Protein AF-A0A6L9SCT3-F1 (afdb_monomer_lite)

Structure (mmCIF, N/CA/C/O backbone):
data_AF-A0A6L9SCT3-F1
#
_entry.id   AF-A0A6L9SCT3-F1
#
loop_
_atom_site.group_PDB
_atom_site.id
_atom_site.type_symbol
_atom_site.label_atom_id
_atom_site.label_alt_id
_atom_site.label_comp_id
_atom_site.label_asym_id
_atom_site.label_entity_id
_atom_site.label_seq_id
_atom_site.pdbx_PDB_ins_code
_atom_site.Cartn_x
_atom_site.Cartn_y
_atom_site.Cartn_z
_atom_site.occupancy
_atom_site.B_iso_or_equiv
_atom_site.auth_seq_id
_atom_site.auth_comp_id
_atom_site.auth_asym_id
_atom_site.auth_atom_id
_atom_site.pdbx_PDB_model_num
ATOM 1 N N . MET A 1 1 ? 6.849 16.033 -42.767 1.00 55.59 1 MET A N 1
ATOM 2 C CA . MET A 1 1 ? 8.279 16.218 -43.115 1.00 55.59 1 MET A CA 1
ATOM 3 C C . MET A 1 1 ? 9.090 14.934 -42.899 1.00 55.59 1 MET A C 1
ATOM 5 O O . MET A 1 1 ? 9.404 14.310 -43.896 1.00 55.59 1 MET A O 1
ATOM 9 N N . VAL A 1 2 ? 9.385 14.464 -41.671 1.00 60.47 2 VAL A N 1
ATOM 10 C CA . VAL A 1 2 ? 10.130 13.183 -41.479 1.00 60.47 2 VAL A CA 1
ATOM 11 C C . VAL A 1 2 ? 9.265 11.943 -41.764 1.00 60.47 2 VAL A C 1
ATOM 13 O O . VAL A 1 2 ? 9.736 10.981 -42.358 1.00 60.47 2 VAL A O 1
ATOM 16 N N . ARG A 1 3 ? 7.979 11.984 -41.388 1.00 53.50 3 ARG A N 1
ATOM 17 C CA . ARG A 1 3 ? 7.022 10.883 -41.596 1.00 53.50 3 ARG A CA 1
ATOM 18 C C . ARG A 1 3 ? 6.755 10.597 -43.083 1.00 53.50 3 ARG A C 1
ATOM 20 O O . ARG A 1 3 ? 6.754 9.441 -43.481 1.00 53.50 3 ARG A O 1
ATOM 27 N N . ASP A 1 4 ? 6.599 11.643 -43.894 1.00 54.06 4 ASP A N 1
ATOM 28 C CA . ASP A 1 4 ? 6.250 11.516 -45.320 1.00 54.06 4 ASP A CA 1
ATOM 29 C C . ASP A 1 4 ? 7.411 10.956 -46.156 1.00 54.06 4 ASP A C 1
ATOM 31 O O . ASP A 1 4 ? 7.197 10.180 -47.083 1.00 54.06 4 ASP A O 1
ATOM 35 N N . TYR A 1 5 ? 8.655 11.290 -45.790 1.00 62.47 5 TYR A N 1
ATOM 36 C CA . TYR A 1 5 ? 9.845 10.763 -46.461 1.00 62.47 5 TYR A CA 1
ATOM 37 C C . TYR A 1 5 ? 9.990 9.249 -46.255 1.00 62.47 5 TYR A C 1
ATOM 39 O O . TYR A 1 5 ? 10.196 8.513 -47.216 1.00 62.47 5 TYR A O 1
ATOM 47 N N . ILE A 1 6 ? 9.797 8.770 -45.021 1.00 61.12 6 ILE A N 1
ATOM 48 C CA . ILE A 1 6 ? 9.890 7.341 -44.688 1.00 61.12 6 ILE A CA 1
ATOM 49 C C . ILE A 1 6 ? 8.767 6.542 -45.369 1.00 61.12 6 ILE A C 1
ATOM 51 O O . ILE A 1 6 ? 9.026 5.453 -45.871 1.00 61.12 6 ILE A O 1
ATOM 55 N N . ALA A 1 7 ? 7.552 7.091 -45.456 1.00 56.44 7 ALA A N 1
ATOM 56 C CA . ALA A 1 7 ? 6.430 6.421 -46.117 1.00 56.44 7 ALA A CA 1
ATOM 57 C C . ALA A 1 7 ? 6.663 6.214 -47.627 1.00 56.44 7 ALA A C 1
ATOM 59 O O . ALA A 1 7 ? 6.363 5.145 -48.148 1.00 56.44 7 ALA A O 1
ATOM 60 N N . SER A 1 8 ? 7.261 7.196 -48.315 1.00 60.22 8 SER A N 1
ATOM 61 C CA . SER A 1 8 ? 7.516 7.116 -49.765 1.00 60.22 8 SER A CA 1
ATOM 62 C C . SER A 1 8 ? 8.618 6.128 -50.167 1.00 60.22 8 SER A C 1
ATOM 64 O O . SER A 1 8 ? 8.595 5.601 -51.273 1.00 60.22 8 SER A O 1
ATOM 66 N N . VAL A 1 9 ? 9.588 5.873 -49.282 1.00 63.41 9 VAL A N 1
ATOM 67 C CA . VAL A 1 9 ? 10.734 4.990 -49.568 1.00 63.41 9 VAL A CA 1
ATOM 68 C C . VAL A 1 9 ? 10.381 3.514 -49.373 1.00 63.41 9 VAL A C 1
ATOM 70 O O . VAL A 1 9 ? 11.000 2.655 -49.996 1.00 63.41 9 VAL A O 1
ATOM 73 N N . TYR A 1 10 ? 9.393 3.216 -48.527 1.00 62.12 10 TYR A N 1
ATOM 74 C CA . TYR A 1 10 ? 9.049 1.846 -48.140 1.00 62.12 10 TYR A CA 1
ATOM 75 C C . TYR A 1 10 ? 7.676 1.368 -48.635 1.00 62.12 10 TYR A C 1
ATOM 77 O O . TYR A 1 10 ? 7.314 0.239 -48.327 1.00 62.12 10 TYR A O 1
ATOM 85 N N . ASP A 1 11 ? 6.947 2.190 -49.401 1.00 54.94 11 ASP A N 1
ATOM 86 C CA . ASP A 1 11 ? 5.634 1.867 -49.993 1.00 54.94 11 ASP A CA 1
ATOM 87 C C . ASP A 1 11 ? 4.658 1.235 -48.979 1.00 54.94 11 ASP A C 1
ATOM 89 O O . ASP A 1 11 ? 4.065 0.180 -49.193 1.00 54.94 11 ASP A O 1
ATOM 93 N N . LEU A 1 12 ? 4.562 1.860 -47.800 1.00 56.44 12 LEU A N 1
ATOM 94 C CA . LEU A 1 12 ? 3.718 1.390 -46.704 1.00 56.44 12 LEU A CA 1
ATOM 95 C C . LEU A 1 12 ? 2.423 2.203 -46.663 1.00 56.44 12 LEU A C 1
ATOM 97 O O . LEU A 1 12 ? 2.399 3.323 -46.143 1.00 56.44 12 LEU A O 1
ATOM 101 N N . ASP A 1 13 ? 1.335 1.615 -47.158 1.00 53.12 13 ASP A N 1
ATOM 102 C CA . ASP A 1 13 ? -0.017 2.122 -46.938 1.00 53.12 13 ASP A CA 1
ATOM 103 C C . ASP A 1 13 ? -0.346 2.088 -45.437 1.00 53.12 13 ASP A C 1
ATOM 105 O O . ASP A 1 13 ? -0.495 1.030 -44.830 1.00 53.12 13 ASP A O 1
ATOM 109 N N . GLY A 1 14 ? -0.455 3.273 -44.829 1.00 56.66 14 GLY A N 1
ATOM 110 C CA . GLY A 1 14 ? -1.215 3.495 -43.597 1.00 56.66 14 GLY A CA 1
ATOM 111 C C . GLY A 1 14 ? -0.894 2.562 -42.429 1.00 56.66 14 GLY A C 1
ATOM 112 O O . GLY A 1 14 ? -1.796 1.968 -41.844 1.00 56.66 14 GLY A O 1
ATOM 113 N N . VAL A 1 15 ? 0.375 2.456 -42.050 1.00 53.19 15 VAL A N 1
ATOM 114 C CA . VAL A 1 15 ? 0.763 1.686 -40.869 1.00 53.19 15 VAL A CA 1
ATOM 115 C C . VAL A 1 15 ? 0.527 2.508 -39.591 1.00 53.19 15 VAL A C 1
ATOM 117 O O . VAL A 1 15 ? 1.188 3.518 -39.335 1.00 53.19 15 VAL A O 1
ATOM 120 N N . THR A 1 16 ? -0.423 2.050 -38.771 1.00 56.88 16 THR A N 1
ATOM 121 C CA . THR A 1 16 ? -0.692 2.530 -37.399 1.00 56.88 16 THR A CA 1
ATOM 122 C C . THR A 1 16 ? 0.210 1.835 -36.371 1.00 56.88 16 THR A C 1
ATOM 124 O O . THR A 1 16 ? -0.192 1.649 -35.228 1.00 56.88 16 THR A O 1
ATOM 127 N N . ASP A 1 17 ? 1.406 1.396 -36.765 1.00 59.47 17 ASP A N 1
ATOM 128 C CA . ASP A 1 17 ? 2.310 0.709 -35.845 1.00 59.47 17 ASP A CA 1
ATOM 129 C C . ASP A 1 17 ? 3.070 1.704 -34.964 1.00 59.47 17 ASP A C 1
ATOM 131 O O . ASP A 1 17 ? 3.554 2.752 -35.412 1.00 59.47 17 ASP A O 1
ATOM 135 N N . ASP A 1 18 ? 3.175 1.348 -33.683 1.00 57.66 18 ASP A N 1
ATOM 136 C CA . ASP A 1 18 ? 3.970 2.053 -32.687 1.00 57.66 18 ASP A CA 1
ATOM 137 C C . ASP A 1 18 ? 5.448 2.024 -33.096 1.00 57.66 18 ASP A C 1
ATOM 139 O O . ASP A 1 18 ? 6.159 1.029 -32.934 1.00 57.66 18 ASP A O 1
ATOM 143 N N . VAL A 1 19 ? 5.940 3.149 -33.618 1.00 58.59 19 VAL A N 1
ATOM 144 C CA . VAL A 1 19 ? 7.364 3.322 -33.919 1.00 58.59 19 VAL A CA 1
ATOM 145 C C . VAL A 1 19 ? 8.118 3.538 -32.608 1.00 58.59 19 VAL A C 1
ATOM 147 O O . VAL A 1 19 ? 8.262 4.661 -32.116 1.00 58.59 19 VAL A O 1
ATOM 150 N N . VAL A 1 20 ? 8.618 2.449 -32.027 1.00 62.78 20 VAL A N 1
ATOM 151 C CA . VAL A 1 20 ? 9.476 2.496 -30.838 1.00 62.78 20 VAL A CA 1
ATOM 152 C C . VAL A 1 20 ? 10.911 2.815 -31.264 1.00 62.78 20 VAL A C 1
ATOM 154 O O . VAL A 1 20 ? 11.673 1.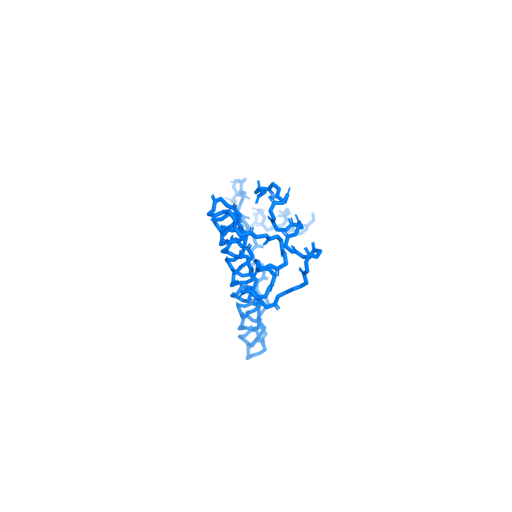936 -31.659 1.00 62.78 20 VAL A O 1
ATOM 157 N N . ILE A 1 21 ? 11.306 4.086 -31.159 1.00 64.62 21 ILE A N 1
ATOM 158 C CA . ILE A 1 21 ? 12.704 4.496 -31.354 1.00 64.62 21 ILE A CA 1
ATOM 159 C C . ILE A 1 21 ? 13.505 4.079 -30.114 1.00 64.62 21 ILE A C 1
ATOM 161 O O . ILE A 1 21 ? 13.404 4.704 -29.056 1.00 64.62 21 ILE A O 1
ATOM 165 N N . VAL A 1 22 ? 14.312 3.023 -30.238 1.00 64.38 22 VAL A N 1
ATOM 166 C CA . VAL A 1 22 ? 15.266 2.602 -29.204 1.00 64.38 22 VAL A CA 1
ATOM 167 C C . VAL A 1 22 ? 16.649 3.132 -29.585 1.00 64.38 22 VAL A C 1
ATOM 169 O O . VAL A 1 22 ? 17.290 2.553 -30.458 1.00 64.38 22 VAL A O 1
ATOM 172 N N . PRO A 1 23 ? 17.138 4.227 -28.975 1.00 65.38 23 PRO A N 1
ATOM 173 C CA . PRO A 1 23 ? 18.503 4.672 -29.221 1.00 65.38 23 PRO A CA 1
ATOM 174 C C . PRO A 1 23 ? 19.491 3.585 -28.771 1.00 65.38 23 PRO A C 1
ATOM 176 O O . PRO A 1 23 ? 19.386 3.063 -27.655 1.00 65.38 23 PRO A O 1
ATOM 179 N N . G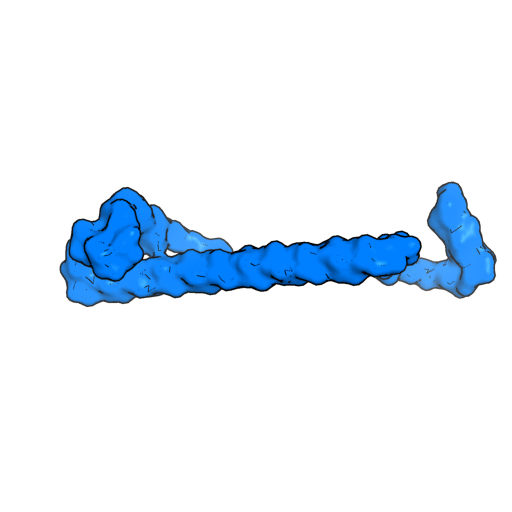LU A 1 24 ? 20.458 3.248 -29.629 1.00 63.09 24 GLU A N 1
ATOM 180 C CA . GLU A 1 24 ? 21.548 2.322 -29.307 1.00 63.09 24 GLU A CA 1
ATOM 181 C C . GLU A 1 24 ? 22.503 2.973 -28.301 1.00 63.09 24 GLU A C 1
ATOM 183 O O . GLU A 1 24 ? 23.509 3.593 -28.630 1.00 63.09 24 GLU A O 1
ATOM 188 N N . LEU A 1 25 ? 22.152 2.854 -27.022 1.00 72.31 25 LEU A N 1
ATOM 189 C CA . LEU A 1 25 ? 22.912 3.409 -25.900 1.00 72.31 25 LEU A CA 1
ATOM 190 C C . LEU A 1 25 ? 23.905 2.395 -25.298 1.00 72.31 25 LEU A C 1
ATOM 192 O O . LEU A 1 25 ? 24.376 2.583 -24.173 1.00 72.31 25 LEU A O 1
ATOM 196 N N . GLY A 1 26 ? 24.177 1.281 -25.984 1.00 76.44 26 GLY A N 1
ATOM 197 C CA . GLY A 1 26 ? 25.036 0.202 -25.487 1.00 76.44 26 GLY A CA 1
ATOM 198 C C . GLY A 1 26 ? 24.662 -0.258 -24.068 1.00 76.44 26 GLY A C 1
ATOM 199 O O . GLY A 1 26 ? 23.491 -0.485 -23.747 1.00 76.44 26 GLY A O 1
ATOM 200 N N . SER A 1 27 ? 25.653 -0.353 -23.175 1.00 80.31 27 SER A N 1
ATOM 201 C CA . SER A 1 27 ? 25.457 -0.788 -21.780 1.00 80.31 27 SER A CA 1
ATOM 202 C C . SER A 1 27 ? 24.570 0.155 -20.951 1.00 80.31 27 SER A C 1
ATOM 204 O O . SER A 1 27 ? 23.905 -0.290 -20.010 1.00 80.31 27 SER A O 1
ATOM 206 N N . LEU A 1 28 ? 24.493 1.444 -21.306 1.00 82.88 28 LEU A N 1
ATOM 207 C CA . LEU A 1 28 ? 23.600 2.401 -20.646 1.00 82.88 28 LEU A CA 1
ATOM 208 C C . LEU A 1 28 ? 22.134 2.132 -20.992 1.00 82.88 28 LEU A C 1
ATOM 210 O O . LEU A 1 28 ? 21.280 2.241 -20.111 1.00 82.88 28 LEU A O 1
ATOM 214 N N . GLY A 1 29 ? 21.846 1.699 -22.222 1.00 83.81 29 GLY A N 1
ATOM 215 C CA . GLY A 1 29 ? 20.503 1.285 -22.637 1.00 83.81 29 GLY A CA 1
ATOM 216 C C . GLY A 1 29 ? 19.985 0.111 -21.805 1.00 83.81 29 GLY A C 1
ATOM 217 O O . GLY A 1 29 ? 18.886 0.175 -21.247 1.00 83.81 29 GLY A O 1
ATOM 218 N N . ALA A 1 30 ? 20.822 -0.915 -21.617 1.00 82.81 30 ALA A N 1
ATOM 219 C CA . ALA A 1 30 ? 20.501 -2.069 -20.776 1.00 82.81 30 ALA A CA 1
ATOM 220 C C . ALA A 1 30 ? 20.283 -1.678 -19.301 1.00 82.81 30 ALA A C 1
ATOM 222 O O . ALA A 1 30 ? 19.328 -2.132 -18.660 1.00 82.81 30 ALA A O 1
ATOM 223 N N . ARG A 1 31 ? 21.117 -0.778 -18.756 1.00 86.69 31 ARG A N 1
ATOM 224 C CA . ARG A 1 31 ? 20.955 -0.262 -17.384 1.00 86.69 31 ARG A CA 1
ATOM 225 C C . ARG A 1 31 ? 19.672 0.552 -17.217 1.00 86.69 31 ARG A C 1
ATOM 227 O O . ARG A 1 31 ? 18.974 0.364 -16.220 1.00 86.69 31 ARG A O 1
ATOM 234 N N . ALA A 1 32 ? 19.338 1.408 -18.181 1.00 90.06 32 ALA A N 1
ATOM 235 C CA . ALA A 1 32 ? 18.109 2.197 -18.169 1.00 90.06 32 ALA A CA 1
ATOM 236 C C . ALA A 1 32 ? 16.861 1.303 -18.264 1.00 90.06 32 ALA A C 1
ATOM 238 O O . ALA A 1 32 ? 15.913 1.484 -17.498 1.00 90.06 32 ALA A O 1
ATOM 239 N N . ALA A 1 33 ? 16.877 0.291 -19.137 1.00 88.19 33 ALA A N 1
ATOM 240 C CA . ALA A 1 33 ? 15.802 -0.696 -19.230 1.00 88.19 33 ALA A CA 1
ATOM 241 C C . ALA A 1 33 ? 15.626 -1.475 -17.914 1.00 88.19 33 ALA A C 1
ATOM 243 O O . ALA A 1 33 ? 14.509 -1.605 -17.412 1.00 88.19 33 ALA A O 1
ATOM 244 N N . SER A 1 34 ? 16.729 -1.916 -17.299 1.00 89.62 34 SER A N 1
ATOM 245 C CA . SER A 1 34 ? 16.716 -2.580 -15.989 1.00 89.62 34 SER A CA 1
ATOM 246 C C . SER A 1 34 ? 16.175 -1.678 -14.870 1.00 89.62 34 SER A C 1
ATOM 248 O O . SER A 1 34 ? 15.419 -2.134 -14.009 1.00 89.62 34 SER A O 1
ATOM 250 N N . ALA A 1 35 ? 16.530 -0.389 -14.867 1.00 92.94 35 ALA A N 1
ATOM 251 C CA . ALA A 1 35 ? 15.991 0.580 -13.914 1.00 92.94 35 ALA A CA 1
ATOM 252 C C . ALA A 1 35 ? 14.471 0.742 -14.078 1.00 92.94 35 ALA A C 1
ATOM 254 O O . ALA A 1 35 ? 13.743 0.595 -13.097 1.00 92.94 35 ALA A O 1
ATOM 255 N N . ARG A 1 36 ? 13.983 0.941 -15.312 1.00 93.44 36 ARG A N 1
ATOM 256 C CA . ARG A 1 36 ? 12.540 1.030 -15.599 1.00 93.44 36 ARG A CA 1
ATOM 257 C C . ARG A 1 36 ? 11.787 -0.227 -15.173 1.00 93.44 36 ARG A C 1
ATOM 259 O O . ARG A 1 36 ? 10.742 -0.112 -14.541 1.00 93.44 36 ARG A O 1
ATOM 266 N N . LYS A 1 37 ? 12.339 -1.413 -15.450 1.00 94.94 37 LYS A N 1
ATOM 267 C CA . LYS A 1 37 ? 11.741 -2.684 -15.023 1.00 94.94 37 LYS A CA 1
ATOM 268 C C . LYS A 1 37 ? 11.593 -2.747 -13.502 1.00 94.94 37 LYS A C 1
ATOM 270 O O . LYS A 1 37 ? 10.511 -3.039 -13.014 1.00 94.94 37 LYS A O 1
ATOM 275 N N . ARG A 1 38 ? 12.643 -2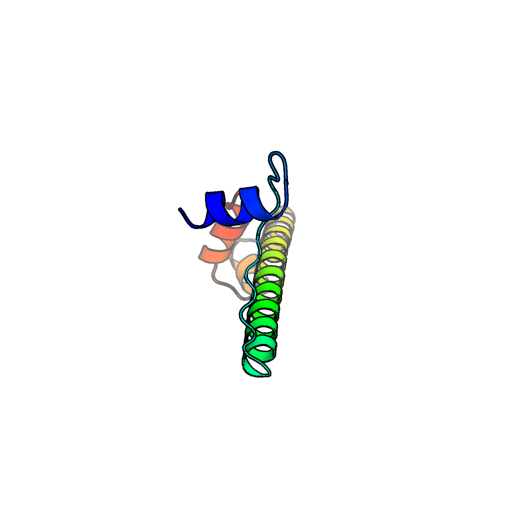.413 -12.746 1.00 95.75 38 ARG A N 1
ATOM 276 C CA . ARG A 1 38 ? 12.587 -2.406 -11.272 1.00 95.75 38 ARG A CA 1
ATOM 277 C C . ARG A 1 38 ? 11.547 -1.431 -10.728 1.00 95.75 38 ARG A C 1
ATOM 279 O O . ARG A 1 3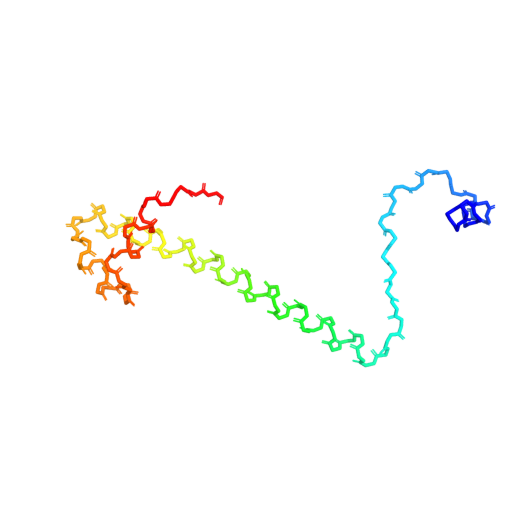8 ? 10.826 -1.784 -9.803 1.00 95.75 38 ARG A O 1
ATOM 286 N N . VAL A 1 39 ? 11.440 -0.240 -11.316 1.00 96.12 39 VAL A N 1
ATOM 287 C CA . VAL A 1 39 ? 10.390 0.722 -10.949 1.00 96.12 39 VAL A CA 1
ATOM 288 C C . VAL A 1 39 ? 9.004 0.132 -11.216 1.00 96.12 39 VAL A C 1
ATOM 290 O O . VAL A 1 39 ? 8.153 0.178 -10.335 1.00 96.12 39 VAL A O 1
ATOM 293 N N . ALA A 1 40 ? 8.786 -0.484 -12.381 1.00 95.94 40 ALA A N 1
ATOM 294 C CA . ALA A 1 40 ? 7.505 -1.103 -12.715 1.00 95.94 40 ALA A CA 1
ATOM 295 C C . ALA A 1 40 ? 7.116 -2.232 -11.741 1.00 95.94 40 ALA A C 1
ATOM 297 O O . ALA A 1 40 ? 5.960 -2.298 -11.320 1.00 95.94 40 ALA A O 1
ATOM 298 N N . GLU A 1 41 ? 8.073 -3.072 -11.332 1.00 96.25 41 GLU A N 1
ATOM 299 C CA . GLU A 1 41 ? 7.843 -4.125 -10.331 1.00 96.25 41 GLU A CA 1
ATOM 300 C C . GLU A 1 41 ? 7.488 -3.542 -8.956 1.00 96.25 41 GLU A C 1
ATOM 302 O O . GLU A 1 41 ? 6.541 -3.996 -8.317 1.00 96.25 41 GLU A O 1
ATOM 307 N N . VAL A 1 42 ? 8.185 -2.488 -8.515 1.00 97.12 42 VAL A N 1
ATOM 308 C CA . VAL A 1 42 ? 7.859 -1.794 -7.256 1.00 97.12 42 VAL A CA 1
ATOM 309 C C . VAL A 1 42 ? 6.457 -1.191 -7.315 1.00 97.12 42 VAL A C 1
ATOM 311 O O . VAL A 1 42 ? 5.685 -1.343 -6.371 1.00 97.12 42 VAL A O 1
ATOM 314 N N . GLU A 1 43 ? 6.088 -0.550 -8.423 1.00 96.38 43 GLU A N 1
ATOM 315 C CA . GLU A 1 43 ? 4.747 0.016 -8.599 1.00 96.38 43 GLU A CA 1
ATOM 316 C C . GLU A 1 43 ? 3.656 -1.058 -8.668 1.00 96.38 43 GLU A C 1
ATOM 318 O O . GLU A 1 43 ? 2.526 -0.841 -8.221 1.00 96.38 43 GLU A O 1
ATOM 323 N N . LYS A 1 44 ? 3.964 -2.242 -9.201 1.00 96.69 44 LYS A N 1
ATOM 324 C CA . LYS A 1 44 ? 3.058 -3.394 -9.142 1.00 96.69 44 LYS A CA 1
ATOM 325 C C . LYS A 1 44 ? 2.884 -3.882 -7.701 1.00 96.69 44 LYS A C 1
ATOM 327 O O . LYS A 1 44 ? 1.752 -3.927 -7.222 1.00 96.69 44 LYS A O 1
ATOM 332 N N . ALA A 1 45 ? 3.980 -4.142 -6.991 1.00 95.88 45 ALA A N 1
ATOM 333 C CA . ALA A 1 45 ? 3.950 -4.597 -5.601 1.00 95.88 45 ALA A CA 1
ATOM 334 C C . ALA A 1 45 ? 3.235 -3.594 -4.677 1.00 95.88 45 ALA A C 1
ATOM 336 O O . ALA A 1 45 ? 2.434 -3.982 -3.830 1.00 95.88 45 ALA A O 1
ATOM 337 N N . ARG A 1 46 ? 3.444 -2.285 -4.881 1.00 95.75 46 ARG A N 1
ATOM 338 C CA . ARG A 1 46 ? 2.732 -1.220 -4.153 1.00 95.75 46 ARG A CA 1
ATOM 339 C C . ARG A 1 46 ? 1.222 -1.281 -4.365 1.00 95.75 46 ARG A C 1
ATOM 341 O O . ARG A 1 46 ? 0.467 -1.137 -3.403 1.00 95.75 46 ARG A O 1
ATOM 348 N N . ARG A 1 47 ? 0.770 -1.489 -5.606 1.00 95.62 47 ARG A N 1
ATOM 349 C CA . ARG A 1 47 ? -0.661 -1.610 -5.931 1.00 95.62 47 ARG A CA 1
ATOM 350 C C . ARG A 1 47 ? -1.283 -2.846 -5.289 1.00 95.62 47 ARG A C 1
ATOM 352 O O . ARG A 1 47 ? -2.374 -2.746 -4.729 1.00 95.62 47 ARG A O 1
ATOM 359 N N . GLU A 1 48 ? -0.587 -3.976 -5.336 1.00 96.44 48 GLU A N 1
ATOM 360 C CA . GLU A 1 48 ? -1.031 -5.230 -4.720 1.00 96.44 48 GLU A CA 1
ATOM 361 C C . GLU A 1 48 ? -1.123 -5.102 -3.196 1.00 96.44 48 GLU A C 1
ATOM 363 O O . GLU A 1 48 ? -2.195 -5.339 -2.639 1.00 96.44 48 GLU A O 1
ATOM 368 N N . ALA A 1 49 ? -0.076 -4.593 -2.543 1.00 94.81 49 ALA A N 1
ATOM 369 C CA . ALA A 1 49 ? -0.074 -4.342 -1.103 1.00 94.81 49 ALA A CA 1
ATOM 370 C C . ALA A 1 49 ? -1.188 -3.367 -0.683 1.00 94.81 49 ALA A C 1
ATOM 372 O O . ALA A 1 49 ? -1.858 -3.566 0.329 1.00 94.81 49 ALA A O 1
ATOM 373 N N . ALA A 1 50 ? -1.442 -2.317 -1.473 1.00 93.25 50 ALA A N 1
ATOM 374 C CA . ALA A 1 50 ? -2.540 -1.391 -1.203 1.00 93.25 50 ALA A CA 1
ATOM 375 C C . ALA A 1 50 ? -3.919 -2.052 -1.353 1.00 93.25 50 ALA A C 1
ATOM 377 O O . ALA A 1 50 ? -4.844 -1.706 -0.616 1.00 93.25 50 ALA A O 1
ATOM 378 N N . ARG A 1 51 ? -4.095 -2.972 -2.309 1.00 95.00 51 ARG A N 1
ATOM 379 C CA . ARG A 1 51 ? -5.333 -3.752 -2.455 1.00 95.00 51 ARG A CA 1
ATOM 380 C C . ARG A 1 51 ? -5.539 -4.658 -1.243 1.00 95.00 51 ARG A C 1
ATOM 382 O O . ARG A 1 51 ? -6.602 -4.589 -0.629 1.00 95.00 51 ARG A O 1
ATOM 389 N N . GLU A 1 52 ? -4.516 -5.418 -0.877 1.00 96.12 52 GLU A N 1
ATOM 390 C CA . GLU A 1 52 ? -4.550 -6.356 0.246 1.00 96.12 52 GLU A CA 1
ATOM 391 C C . GLU A 1 52 ? -4.808 -5.642 1.578 1.00 96.12 52 GLU A C 1
ATOM 393 O O . GLU A 1 52 ? -5.722 -6.012 2.309 1.00 96.12 52 GLU A O 1
ATOM 398 N N . ALA A 1 53 ? -4.119 -4.529 1.848 1.00 94.88 53 ALA A N 1
ATOM 399 C CA . ALA A 1 53 ? -4.337 -3.742 3.062 1.00 94.88 53 ALA A CA 1
ATOM 400 C C . ALA A 1 53 ? -5.793 -3.265 3.211 1.00 94.88 53 ALA A C 1
ATOM 402 O O . ALA A 1 53 ? -6.336 -3.254 4.316 1.00 94.88 53 ALA A O 1
ATOM 403 N N . ARG A 1 54 ? -6.451 -2.878 2.108 1.00 95.44 54 ARG A N 1
ATOM 404 C CA . ARG A 1 54 ? -7.875 -2.500 2.134 1.00 95.44 54 ARG A CA 1
ATOM 405 C C . ARG A 1 54 ? -8.773 -3.698 2.403 1.00 95.44 54 ARG A C 1
ATOM 407 O O . ARG A 1 54 ? -9.753 -3.568 3.131 1.00 95.44 54 ARG A O 1
ATOM 414 N N . GLU A 1 55 ? -8.475 -4.830 1.781 1.00 96.38 55 GLU A N 1
ATOM 415 C CA . GLU A 1 55 ? -9.246 -6.055 1.952 1.00 96.38 55 GLU A CA 1
ATOM 416 C C . GLU A 1 55 ? -9.174 -6.562 3.391 1.00 96.38 55 GLU A C 1
ATOM 418 O O . GLU A 1 55 ? -10.219 -6.710 4.024 1.00 96.38 55 GLU A O 1
ATOM 423 N N . VAL A 1 56 ? -7.967 -6.681 3.945 1.00 97.06 56 VAL A N 1
ATOM 424 C CA . VAL A 1 56 ? -7.756 -7.069 5.344 1.00 97.06 56 VAL A CA 1
ATOM 425 C C . VAL A 1 56 ? -8.420 -6.065 6.288 1.00 97.06 56 VAL A C 1
ATOM 427 O O . VAL A 1 56 ? -9.157 -6.470 7.184 1.00 97.06 56 VAL A O 1
ATOM 430 N N . ALA A 1 57 ? -8.264 -4.752 6.065 1.00 96.38 57 ALA A N 1
ATOM 431 C CA . ALA A 1 57 ? -8.937 -3.741 6.888 1.00 96.38 57 ALA A CA 1
ATOM 432 C C . ALA A 1 57 ? -10.468 -3.908 6.886 1.00 96.38 57 ALA A C 1
ATOM 434 O O . ALA A 1 57 ? -11.102 -3.810 7.937 1.00 96.38 57 ALA A O 1
ATOM 435 N N . ARG A 1 58 ? -11.078 -4.183 5.725 1.00 95.62 58 ARG A N 1
ATOM 436 C CA . ARG A 1 58 ? -12.525 -4.430 5.625 1.00 95.62 58 ARG A CA 1
ATOM 437 C C . ARG A 1 58 ? -12.938 -5.724 6.317 1.00 95.62 58 ARG A C 1
ATOM 439 O O . ARG A 1 58 ? -13.942 -5.716 7.023 1.00 95.62 58 ARG A O 1
ATOM 446 N N . GLN A 1 59 ? -12.172 -6.801 6.158 1.00 97.12 59 GLN A N 1
ATOM 447 C CA . GLN A 1 59 ? -12.450 -8.078 6.816 1.00 97.12 59 GLN A CA 1
ATOM 448 C C . GLN A 1 59 ? -12.362 -7.955 8.342 1.00 97.12 59 GLN A C 1
ATOM 450 O O . 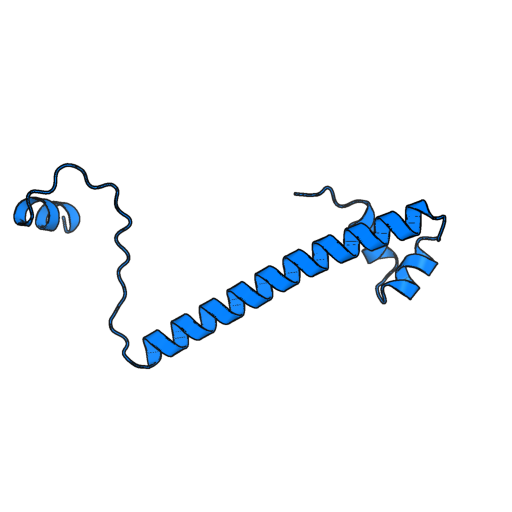GLN A 1 59 ? -13.272 -8.399 9.039 1.00 97.12 59 GLN A O 1
ATOM 455 N N . LEU A 1 60 ? -11.335 -7.289 8.875 1.00 96.75 60 LEU A N 1
ATOM 456 C CA . LEU A 1 60 ? -11.203 -7.051 10.318 1.00 96.75 60 LEU A CA 1
ATOM 457 C C . LEU A 1 60 ? -12.400 -6.257 10.860 1.00 96.75 60 LEU A C 1
ATOM 459 O O . LEU A 1 60 ? -12.981 -6.619 11.882 1.00 96.75 60 LEU A O 1
ATOM 463 N N . ARG A 1 61 ? -12.841 -5.227 10.129 1.00 95.00 61 ARG A N 1
ATOM 464 C CA . ARG A 1 61 ? -14.040 -4.454 10.484 1.00 95.00 61 ARG A CA 1
ATOM 465 C C . ARG A 1 61 ? -15.325 -5.277 10.414 1.00 95.00 61 ARG A C 1
ATOM 467 O O . ARG A 1 61 ? -16.172 -5.119 11.289 1.00 95.00 61 ARG A O 1
ATOM 474 N N . ALA A 1 62 ? -15.463 -6.150 9.419 1.00 95.38 62 ALA A N 1
ATOM 475 C CA . ALA A 1 62 ? -16.606 -7.054 9.295 1.00 95.38 62 ALA A CA 1
ATOM 476 C C . ALA A 1 62 ? -16.672 -8.075 10.446 1.00 95.38 62 ALA A C 1
ATOM 478 O O . ALA A 1 62 ? -17.763 -8.454 10.856 1.00 95.38 62 ALA A O 1
ATOM 479 N N . ASN A 1 63 ? -15.525 -8.448 11.020 1.00 96.88 63 ASN A N 1
ATOM 480 C CA . ASN A 1 63 ? -15.429 -9.296 12.214 1.00 96.88 63 ASN A CA 1
ATOM 481 C C . ASN A 1 63 ? -15.604 -8.520 13.538 1.00 96.88 63 ASN A C 1
ATOM 483 O O . ASN A 1 63 ? -15.368 -9.062 14.613 1.00 96.88 63 ASN A O 1
ATOM 487 N N . GLY A 1 64 ? -16.011 -7.248 13.482 1.00 96.69 64 GLY A N 1
ATOM 488 C CA . GLY A 1 64 ? -16.365 -6.456 14.663 1.00 96.69 64 GLY A CA 1
ATOM 489 C C . GLY A 1 64 ? -15.201 -5.744 15.358 1.00 96.69 64 GLY A C 1
ATOM 490 O O . GLY A 1 64 ? -15.444 -5.003 16.310 1.00 96.69 64 GLY A O 1
ATOM 491 N N . LEU A 1 65 ? -13.958 -5.883 14.881 1.00 97.19 65 LEU A N 1
ATOM 492 C CA . LEU A 1 65 ? -12.811 -5.182 15.474 1.00 97.19 65 LEU A CA 1
ATOM 493 C C . LEU A 1 65 ? -12.957 -3.679 15.301 1.00 97.19 65 LEU A C 1
ATOM 495 O O . LEU A 1 65 ? -13.327 -3.226 14.219 1.00 97.19 65 LEU A O 1
ATOM 499 N N . SER A 1 66 ? -12.601 -2.888 16.316 1.00 96.75 66 SER A N 1
ATOM 500 C CA . SER A 1 66 ? -12.643 -1.425 16.229 1.00 96.75 66 SER A CA 1
ATOM 501 C C . SER A 1 66 ? -11.635 -0.874 15.203 1.00 96.75 66 SER A C 1
ATOM 503 O O . SER A 1 66 ? -10.721 -1.567 14.747 1.00 96.75 66 SER A O 1
ATOM 505 N N . LEU A 1 67 ? -11.770 0.406 14.831 1.00 95.12 67 LEU A N 1
ATOM 506 C CA . LEU A 1 67 ? -10.762 1.079 13.998 1.00 95.12 67 LEU A CA 1
ATOM 507 C C . LEU A 1 67 ? -9.381 1.104 14.670 1.00 95.12 67 LEU A C 1
ATOM 509 O O . LEU A 1 67 ? -8.374 1.059 13.969 1.00 95.12 67 LEU A O 1
ATOM 513 N N . SER A 1 68 ? -9.336 1.203 16.001 1.00 96.81 68 SER A N 1
ATOM 514 C CA . SER A 1 68 ? -8.087 1.241 16.766 1.00 96.81 68 SER A CA 1
ATOM 515 C C . SER A 1 68 ? -7.393 -0.120 16.765 1.00 96.81 68 SER A C 1
ATOM 517 O O . SER A 1 68 ? -6.195 -0.182 16.506 1.00 96.81 68 SER A O 1
ATOM 519 N N . ASP A 1 69 ? -8.145 -1.206 16.948 1.00 97.62 69 ASP A N 1
ATOM 520 C CA . ASP A 1 69 ? -7.580 -2.564 16.931 1.00 97.62 69 ASP A CA 1
ATOM 521 C C . ASP A 1 69 ? -7.113 -2.937 15.526 1.00 97.62 69 ASP A C 1
ATOM 523 O O . ASP A 1 69 ? -6.012 -3.445 15.338 1.00 97.62 69 ASP A O 1
ATOM 527 N N . THR A 1 70 ? -7.907 -2.584 14.510 1.00 97.38 70 THR A N 1
ATOM 528 C CA . THR A 1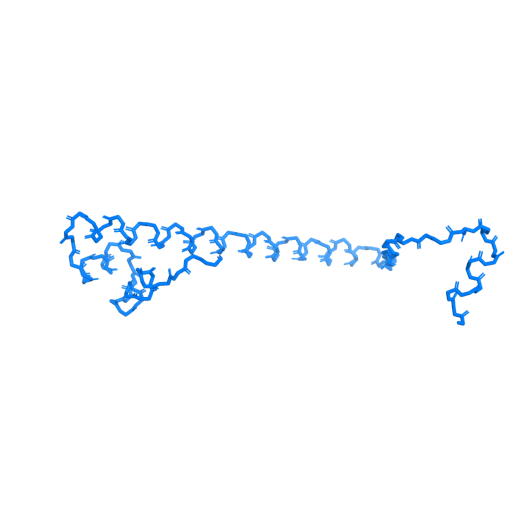 70 ? -7.522 -2.765 13.103 1.00 97.38 70 THR A CA 1
ATOM 529 C C . THR A 1 70 ? -6.218 -2.021 12.785 1.00 97.38 70 THR A C 1
ATOM 531 O O . THR A 1 70 ? -5.373 -2.530 12.053 1.00 97.38 70 THR A O 1
ATOM 534 N N . ALA A 1 71 ? -6.036 -0.821 13.344 1.00 96.81 71 ALA A N 1
ATOM 535 C CA . ALA A 1 71 ? -4.830 -0.017 13.160 1.00 96.81 71 ALA A CA 1
ATOM 536 C C . ALA A 1 71 ? -3.604 -0.665 13.816 1.00 96.81 71 ALA A C 1
ATOM 538 O O . ALA A 1 71 ? -2.545 -0.723 13.192 1.00 96.81 71 ALA A O 1
ATOM 539 N N . ALA A 1 72 ? -3.770 -1.206 15.027 1.00 97.62 72 ALA A N 1
ATOM 540 C CA . ALA A 1 72 ? -2.724 -1.945 15.727 1.00 97.62 72 ALA A CA 1
ATOM 541 C C . ALA A 1 72 ? -2.310 -3.214 14.963 1.00 97.62 72 ALA A C 1
ATOM 543 O O . ALA A 1 72 ? -1.118 -3.444 14.781 1.00 97.62 72 ALA A O 1
ATOM 544 N N . VAL A 1 73 ? -3.276 -3.985 14.449 1.00 96.75 73 VAL A N 1
ATOM 545 C CA . VAL A 1 73 ? -3.012 -5.205 13.662 1.00 96.75 73 VAL A CA 1
ATOM 546 C C . VAL A 1 73 ? -2.276 -4.894 12.357 1.00 96.75 73 VAL A C 1
ATOM 548 O O . VAL A 1 73 ? -1.332 -5.590 12.000 1.00 96.75 73 VAL A O 1
ATOM 551 N N . LEU A 1 74 ? -2.684 -3.841 11.645 1.00 95.19 74 LEU A N 1
ATOM 552 C CA . LEU A 1 74 ? -2.072 -3.457 10.367 1.00 95.19 74 LEU A CA 1
ATOM 553 C C . LEU A 1 74 ? -0.791 -2.620 10.518 1.00 95.19 74 LEU A C 1
ATOM 555 O O . LEU A 1 74 ? -0.163 -2.300 9.511 1.00 95.19 74 LEU A O 1
ATOM 559 N N . GLY A 1 75 ? -0.412 -2.226 11.739 1.00 96.75 75 GLY A N 1
ATOM 560 C CA . GLY A 1 75 ? 0.765 -1.388 11.986 1.00 96.75 75 GLY A CA 1
ATOM 561 C C . GLY A 1 75 ? 0.661 0.019 11.384 1.00 96.75 75 GLY A C 1
ATOM 562 O O . GLY A 1 75 ? 1.666 0.601 10.978 1.00 96.75 75 GLY A O 1
ATOM 563 N N . VAL A 1 76 ? -0.550 0.574 11.287 1.00 95.62 76 VAL A N 1
ATOM 564 C CA . VAL A 1 76 ? -0.808 1.902 10.699 1.00 95.62 76 VAL A CA 1
ATOM 565 C C . VAL A 1 76 ? -1.598 2.791 11.654 1.00 95.62 76 VAL A C 1
ATOM 567 O O . VAL A 1 76 ? -2.070 2.357 12.697 1.00 95.62 76 VAL A O 1
ATOM 570 N N . SER A 1 77 ? -1.782 4.064 11.302 1.00 97.19 77 SER A N 1
ATOM 571 C CA . SER A 1 77 ? -2.619 4.963 12.098 1.00 97.19 77 SER A CA 1
ATOM 572 C C . SER A 1 77 ? -4.113 4.659 11.939 1.00 97.19 77 SER A C 1
ATOM 574 O O . SER A 1 77 ? -4.581 4.202 10.892 1.00 97.19 77 SER A O 1
ATOM 576 N N . ARG A 1 78 ? -4.911 5.023 12.948 1.00 96.19 78 ARG A N 1
ATOM 577 C CA . ARG A 1 78 ? -6.379 4.905 12.893 1.00 96.19 78 ARG A CA 1
ATOM 578 C C . ARG A 1 78 ? -6.992 5.675 11.715 1.00 96.19 78 ARG A C 1
ATOM 580 O O . ARG A 1 78 ? -7.936 5.207 11.081 1.00 96.19 78 ARG A O 1
ATOM 587 N N . GLY A 1 79 ? -6.436 6.847 11.395 1.00 95.56 79 GLY A N 1
ATOM 588 C CA . GLY A 1 79 ? -6.843 7.638 10.230 1.00 95.56 79 GLY A CA 1
ATOM 589 C C . GLY A 1 79 ? -6.586 6.906 8.912 1.00 95.56 79 GLY A C 1
ATOM 590 O O . GLY A 1 79 ? -7.440 6.917 8.025 1.00 95.56 79 GLY A O 1
ATOM 591 N N . ARG A 1 80 ? -5.458 6.191 8.808 1.00 94.50 80 ARG A N 1
ATOM 592 C CA . ARG A 1 80 ? -5.143 5.372 7.635 1.00 94.50 80 ARG A CA 1
ATOM 593 C C . ARG A 1 80 ? -6.135 4.223 7.457 1.00 94.50 80 ARG A C 1
ATOM 595 O O . ARG A 1 80 ? -6.574 3.992 6.335 1.00 94.50 80 ARG A O 1
ATOM 602 N N . VAL A 1 81 ? -6.546 3.558 8.538 1.00 95.94 81 VAL A N 1
ATOM 603 C CA . VAL A 1 81 ? -7.595 2.522 8.475 1.00 95.94 81 VAL A CA 1
ATOM 604 C C . VAL A 1 81 ? -8.908 3.095 7.946 1.00 95.94 81 VAL A C 1
ATOM 606 O O . VAL A 1 81 ? -9.501 2.512 7.042 1.00 95.94 81 VAL A O 1
ATOM 609 N N . SER A 1 82 ? -9.336 4.260 8.446 1.00 94.94 82 SER A N 1
ATOM 610 C CA . SER A 1 82 ? -10.551 4.925 7.950 1.00 94.94 82 SER A CA 1
ATOM 611 C C . SER A 1 82 ? -10.490 5.160 6.436 1.00 94.94 82 SER A C 1
ATOM 613 O O . SER A 1 82 ? -11.434 4.840 5.716 1.00 94.94 82 SER A O 1
ATOM 615 N N . GLN A 1 83 ? -9.350 5.629 5.919 1.00 94.44 83 GLN A N 1
ATOM 616 C CA . GLN A 1 83 ? -9.153 5.798 4.475 1.00 94.44 83 GLN A CA 1
ATOM 617 C C . GLN A 1 83 ? -9.201 4.471 3.712 1.00 94.44 83 GLN A C 1
ATOM 619 O O . GLN A 1 83 ? -9.805 4.408 2.647 1.00 94.44 83 GLN A O 1
ATOM 624 N N . LEU A 1 84 ? -8.572 3.413 4.232 1.00 94.62 84 LEU A N 1
ATOM 625 C CA . LEU A 1 84 ? -8.540 2.103 3.574 1.00 94.62 84 LEU A CA 1
ATOM 626 C C . LEU A 1 84 ? -9.944 1.502 3.440 1.00 94.62 84 LEU A C 1
ATOM 628 O O . LEU A 1 84 ? -10.301 1.022 2.363 1.00 94.62 84 LEU A O 1
ATOM 632 N N . VAL A 1 85 ? -10.749 1.585 4.502 1.00 93.94 85 VAL A N 1
ATOM 633 C CA . VAL A 1 85 ? -12.121 1.056 4.531 1.00 93.94 85 VAL A CA 1
ATOM 634 C C . VAL A 1 85 ? -13.055 1.879 3.638 1.00 93.94 85 VAL A C 1
ATOM 636 O O . VAL A 1 85 ? -13.909 1.305 2.968 1.00 93.94 85 VAL A O 1
ATOM 639 N N . ASN A 1 86 ? -12.859 3.201 3.578 1.00 91.19 86 ASN A N 1
ATOM 640 C CA . ASN A 1 86 ? -13.717 4.110 2.811 1.00 91.19 86 ASN A CA 1
ATOM 641 C C . ASN A 1 86 ? -13.268 4.326 1.354 1.00 91.19 86 ASN A C 1
ATOM 643 O O . ASN A 1 86 ? -14.034 4.859 0.551 1.00 91.19 86 ASN A O 1
ATOM 647 N N . SER A 1 87 ? -12.043 3.939 0.982 1.00 83.56 87 SER A N 1
ATOM 648 C CA . SER A 1 87 ? -11.579 4.056 -0.403 1.00 83.56 87 SER A CA 1
ATOM 649 C C . SER A 1 87 ? -12.341 3.081 -1.307 1.00 83.56 87 SER A C 1
ATOM 651 O O . SER A 1 87 ? -12.216 1.862 -1.167 1.00 83.56 87 SER A O 1
ATOM 653 N N . ARG A 1 88 ? -13.146 3.618 -2.236 1.00 64.69 88 ARG A N 1
ATOM 654 C CA . ARG A 1 88 ? -13.752 2.830 -3.320 1.00 64.69 88 ARG A CA 1
ATOM 655 C C . ARG A 1 88 ? -12.629 2.228 -4.165 1.00 64.69 88 ARG A C 1
ATOM 657 O O . ARG A 1 88 ? -11.634 2.899 -4.430 1.00 64.69 88 ARG A O 1
ATOM 664 N N . ALA A 1 89 ? -12.768 0.957 -4.536 1.00 57.09 89 ALA A N 1
ATOM 665 C CA . ALA A 1 89 ? -11.858 0.322 -5.477 1.00 57.09 89 ALA A CA 1
ATOM 666 C C . ALA A 1 89 ? -11.973 1.059 -6.823 1.00 57.09 89 ALA A C 1
ATOM 668 O O . ALA A 1 89 ? -13.054 1.086 -7.407 1.00 57.09 89 ALA A O 1
ATOM 669 N N . SER A 1 90 ? -10.892 1.716 -7.244 1.00 48.16 90 SER A N 1
ATOM 670 C CA . SER A 1 90 ? -10.687 2.206 -8.611 1.00 48.16 90 SER A CA 1
ATOM 671 C C . SER A 1 90 ? -9.772 1.248 -9.347 1.00 48.16 90 SER A C 1
ATOM 673 O O . SER A 1 90 ? -8.855 0.708 -8.679 1.00 48.16 90 SER A O 1
#

InterPro domains:
  IPR007630 RNA polymerase sigma-70 region 4 [PF04545] (59-85)
  IPR010982 Lambda repressor-like, DNA-binding domain superfamily [G3DSA:1.10.260.40] (39-90)
  IPR013324 RNA polymerase sigma factor, region 3/4-like [SSF88659] (52-85)

Foldseek 3Di:
DVVVVVCVVPVDDPDPDDPDDQPCPDPVSVVVVVVVVVVVVVVVVVVVVLLVLLVQLQVCVVVVDDLCVNCVVSVHDSVVSVCSPPDDDD

Radius of gyration: 24.22 Å; chains: 1; bounding box: 42×26×67 Å

Organism: NCBI:txid1981512

Sequence (90 aa):
MVRDYIASVYDLDGVTDDVVIVPELGSLGARAASARKRVAEVEKARREAAREAREVARQLRANGLSLSDTAAVLGVSRGRVSQLVNSRAS

pLDDT: mean 83.15, std 16.75, range [48.16, 97.62]

Secondary structure (DSSP, 8-state):
-HHHHHHHHHT--------------HHHHHHHHHHHHHHHHHHHHHHHHHHHHHHHHHHHHHTT--HHHHHHHHTS-HHHHHHHHH----